Protein AF-A0A2E2A1L7-F1 (afdb_monomer)

Mean predicted aligned error: 2.91 Å

Secondary structure (DSSP, 8-state):
-PPP-HHHHHHHHHHT--SHHHHHHHHHHHHHHHHHHHHHHHT-EETTEEHHHHHHHHHHHHHHHH-HHHHHHHHHHHHHHHHHHHHHHTTS-HHHHHHHHHHHHHHHHHHHHHHHHHHTS--GGGT-TTHHHHHHHHHHHHHHHHHT---

Foldseek 3Di:
DPDDALVNLLVVQCVLPDDPLLVVLLVPLLLLLLLLVLLLQQLDADPNDRRSVVVLVVLLVVVVVRDPVLSVVSVVSSVVSVVVSVVVCVVDPPVVSNCVSVVSNVVSVVSNVVSSVVSVHDRCVVVPVCVSSSSVSSVVVVVCVVVVNDD

Solvent-accessible surface area (backbone atoms only — not comparable to full-atom values): 8196 Å² total; per-residue (Å²): 130,86,78,82,48,52,67,54,51,43,51,62,55,40,72,62,53,74,44,69,66,31,47,55,40,42,74,52,23,49,60,44,34,51,46,21,51,43,48,51,29,53,78,38,66,58,97,85,42,44,45,31,60,56,54,50,52,52,51,42,56,54,31,51,74,51,26,60,54,54,23,52,54,52,46,52,51,51,51,54,45,49,54,50,43,54,56,49,58,74,75,48,58,69,79,58,47,51,53,54,24,51,53,50,29,51,54,24,49,53,46,44,53,51,22,27,62,74,55,72,35,74,65,62,43,80,81,40,64,65,41,64,66,44,53,60,51,47,57,50,50,54,54,29,60,75,74,69,55,78,106

Radius of gyration: 15.91 Å; Cα contacts (8 Å, |Δi|>4): 135; chains: 1; bounding box: 40×33×43 Å

Structure (mmCIF, N/CA/C/O backbone):
data_AF-A0A2E2A1L7-F1
#
_entry.id   AF-A0A2E2A1L7-F1
#
loop_
_atom_site.group_PDB
_atom_site.id
_atom_site.type_symbol
_atom_site.label_atom_id
_atom_site.label_alt_id
_atom_site.label_comp_id
_atom_site.label_asym_id
_atom_site.label_entity_id
_atom_site.label_seq_id
_atom_site.pdbx_PDB_ins_code
_atom_site.Cartn_x
_atom_site.Cartn_y
_atom_site.Cartn_z
_atom_site.occupancy
_atom_site.B_iso_or_equiv
_atom_site.auth_seq_id
_atom_site.auth_comp_id
_atom_site.auth_asym_id
_atom_site.auth_atom_id
_atom_site.pdbx_PDB_model_num
ATOM 1 N N . MET A 1 1 ? -22.210 17.317 2.079 1.00 44.78 1 MET A N 1
ATOM 2 C CA . MET A 1 1 ? -21.732 16.086 2.748 1.00 44.78 1 MET A CA 1
ATOM 3 C C . MET A 1 1 ? -20.457 16.413 3.497 1.00 44.78 1 MET A C 1
ATOM 5 O O . MET A 1 1 ? -19.529 16.915 2.874 1.00 44.78 1 MET A O 1
ATOM 9 N N . LEU A 1 2 ? -20.417 16.185 4.811 1.00 53.03 2 LEU A N 1
ATOM 10 C CA . LEU A 1 2 ? -19.166 16.256 5.569 1.00 53.03 2 LEU A CA 1
ATOM 11 C C . LEU A 1 2 ? -18.188 15.230 4.975 1.00 53.03 2 LEU A C 1
ATOM 13 O O . LEU A 1 2 ? -18.564 14.089 4.706 1.00 53.03 2 LEU A O 1
ATOM 17 N N . LYS A 1 3 ? -16.960 15.661 4.683 1.00 77.44 3 LYS A N 1
ATOM 18 C CA . LYS A 1 3 ? -15.901 14.790 4.157 1.00 77.44 3 LYS A CA 1
ATOM 19 C C . LYS A 1 3 ? -15.543 13.777 5.246 1.00 77.44 3 LYS A C 1
ATOM 21 O O . LYS A 1 3 ? -15.242 14.207 6.353 1.00 77.44 3 LYS A O 1
ATOM 26 N N . ARG A 1 4 ? -15.563 12.473 4.939 1.00 84.62 4 ARG A N 1
ATOM 27 C CA . ARG A 1 4 ? -15.057 11.435 5.854 1.00 84.62 4 ARG A CA 1
ATOM 28 C C . ARG A 1 4 ? -13.605 11.754 6.222 1.00 84.62 4 ARG A C 1
ATOM 30 O O . ARG A 1 4 ? -12.787 11.964 5.321 1.00 84.62 4 ARG A O 1
ATOM 37 N N . ASP A 1 5 ? -13.308 11.803 7.515 1.00 92.69 5 ASP A N 1
ATOM 38 C CA . ASP A 1 5 ? -11.936 11.873 8.015 1.00 92.69 5 ASP A CA 1
ATOM 39 C C . ASP A 1 5 ? -11.277 10.482 8.021 1.00 92.69 5 ASP A C 1
ATOM 41 O O . ASP A 1 5 ? -11.897 9.468 7.680 1.00 92.69 5 ASP A O 1
ATOM 45 N N . ILE A 1 6 ? -9.992 10.433 8.372 1.00 95.31 6 ILE A N 1
ATOM 46 C CA . ILE A 1 6 ? -9.214 9.193 8.383 1.00 95.31 6 ILE A CA 1
ATOM 47 C C . ILE A 1 6 ? -9.755 8.146 9.370 1.00 95.31 6 ILE A C 1
ATOM 49 O O . ILE A 1 6 ? -9.728 6.952 9.066 1.00 95.31 6 ILE A O 1
ATOM 53 N N . HIS A 1 7 ? -10.276 8.566 10.526 1.00 95.94 7 HIS A N 1
ATOM 54 C CA . HIS A 1 7 ? -10.805 7.650 11.534 1.00 95.94 7 HIS A CA 1
ATOM 55 C C . HIS A 1 7 ? -12.101 7.009 11.056 1.00 95.94 7 HIS A C 1
ATOM 57 O O . HIS A 1 7 ? -12.264 5.798 11.209 1.00 95.94 7 HIS A O 1
ATOM 63 N N . GLN A 1 8 ? -12.976 7.790 10.418 1.00 96.25 8 GLN A N 1
ATOM 64 C CA . GLN A 1 8 ? -14.195 7.274 9.808 1.00 96.25 8 GLN A CA 1
ATOM 65 C C . GLN A 1 8 ? -13.862 6.251 8.717 1.00 96.25 8 GLN A C 1
ATOM 67 O O . GLN A 1 8 ? -14.406 5.153 8.736 1.00 96.25 8 GLN A O 1
ATOM 72 N N . TRP A 1 9 ? -12.914 6.550 7.820 1.00 96.94 9 TRP A N 1
ATOM 73 C CA . TRP A 1 9 ? -12.497 5.605 6.775 1.00 96.94 9 TRP A CA 1
ATOM 74 C C . TRP A 1 9 ? -11.962 4.282 7.334 1.00 96.94 9 TRP A C 1
ATOM 76 O O . TRP A 1 9 ? -12.349 3.212 6.864 1.00 96.94 9 TRP A O 1
ATOM 86 N N . ILE A 1 10 ? -11.083 4.344 8.337 1.00 97.19 10 ILE A N 1
ATOM 87 C CA . ILE A 1 10 ? -10.497 3.159 8.983 1.00 97.19 10 ILE A CA 1
ATOM 88 C C . ILE A 1 10 ? -11.562 2.368 9.748 1.00 97.19 10 ILE A C 1
ATOM 90 O O . ILE A 1 10 ? -11.549 1.135 9.713 1.00 97.19 10 ILE A O 1
ATOM 94 N N . SER A 1 11 ? -12.488 3.061 10.414 1.00 96.94 11 SER A N 1
ATOM 95 C CA . SER A 1 11 ? -13.617 2.446 11.113 1.00 96.94 11 SER A CA 1
ATOM 96 C C . SER A 1 11 ? -14.540 1.721 10.135 1.00 96.94 11 SER A C 1
ATOM 98 O O . SER A 1 11 ? -14.790 0.529 10.312 1.00 96.94 11 SER A O 1
ATOM 100 N N . ASP A 1 12 ? -14.974 2.404 9.073 1.00 96.56 12 ASP A N 1
ATOM 101 C CA . ASP A 1 12 ? -15.860 1.861 8.038 1.00 96.56 12 ASP A CA 1
ATOM 102 C C . ASP A 1 12 ? -15.222 0.639 7.356 1.00 96.56 12 ASP A C 1
ATOM 104 O O . ASP A 1 12 ? -15.864 -0.402 7.216 1.00 96.56 12 ASP A O 1
ATOM 108 N N . TYR A 1 13 ? -13.929 0.716 7.009 1.00 97.12 13 TYR A N 1
ATOM 109 C CA . TYR A 1 13 ? -13.190 -0.424 6.453 1.00 97.12 13 TYR A CA 1
ATOM 110 C C . TYR A 1 13 ? -13.169 -1.606 7.435 1.00 97.12 13 TYR A C 1
ATOM 112 O O . TYR A 1 13 ? -13.434 -2.753 7.061 1.00 97.12 13 TYR A O 1
ATOM 120 N N . GLY A 1 14 ? -12.924 -1.329 8.720 1.00 97.00 14 GLY A N 1
ATOM 121 C CA . GLY A 1 14 ? -12.866 -2.329 9.782 1.00 97.00 14 GLY A CA 1
ATOM 122 C C . GLY A 1 14 ? -14.163 -3.116 9.994 1.00 97.00 14 GLY A C 1
ATOM 123 O O . GLY A 1 14 ? -14.088 -4.269 10.414 1.00 97.00 14 GLY A O 1
ATOM 124 N N . VAL A 1 15 ? -15.341 -2.565 9.672 1.00 96.69 15 VAL A N 1
ATOM 125 C CA . VAL A 1 15 ? -16.639 -3.263 9.830 1.00 96.69 15 VAL A CA 1
ATOM 126 C C . VAL A 1 15 ? -16.665 -4.598 9.079 1.00 96.69 15 VAL A C 1
ATOM 128 O O . VAL A 1 15 ? -17.186 -5.585 9.591 1.00 96.69 15 VAL A O 1
ATOM 131 N N . SER A 1 16 ? -16.041 -4.652 7.901 1.00 96.25 16 SER A N 1
ATOM 132 C CA . SER A 1 16 ? -15.950 -5.860 7.064 1.00 96.25 16 SER A CA 1
ATOM 133 C C . SER A 1 16 ? -14.688 -6.701 7.312 1.00 96.25 16 SER A C 1
ATOM 135 O O . SER A 1 16 ? -14.356 -7.571 6.513 1.00 96.25 16 SER A O 1
ATOM 137 N N . HIS A 1 17 ? -13.971 -6.436 8.407 1.00 97.69 17 HIS A N 1
ATOM 138 C CA . HIS A 1 17 ? -12.729 -7.112 8.777 1.00 97.69 17 HIS A CA 1
ATOM 139 C C . HIS A 1 17 ? -12.684 -7.314 10.293 1.00 97.69 17 HIS A C 1
ATOM 141 O O . HIS A 1 17 ? -11.916 -6.651 10.994 1.00 97.69 17 HIS A O 1
ATOM 147 N N . GLN A 1 18 ? -13.505 -8.212 10.832 1.00 97.75 18 GLN A N 1
ATOM 148 C CA . GLN A 1 18 ? -13.520 -8.556 12.255 1.00 97.75 18 GLN A CA 1
ATOM 149 C C . GLN A 1 18 ? -12.828 -9.895 12.518 1.00 97.75 18 GLN A C 1
ATOM 151 O O . GLN A 1 18 ? -12.080 -10.002 13.500 1.00 97.75 18 GLN A O 1
ATOM 156 N N . ASN A 1 19 ? -12.988 -10.870 11.618 1.00 98.25 19 ASN A N 1
ATOM 157 C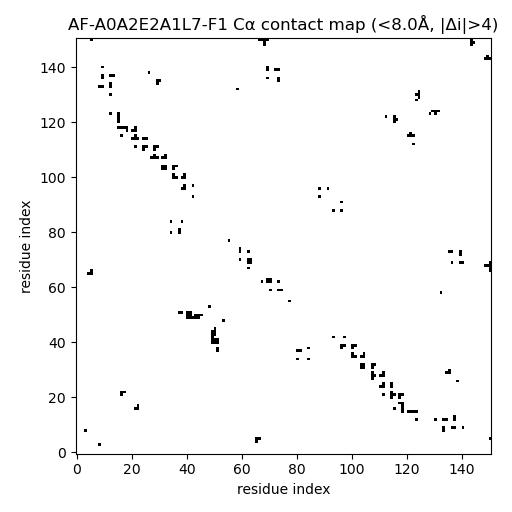 CA . ASN A 1 19 ? -12.442 -12.216 11.758 1.00 98.25 19 ASN A CA 1
ATOM 158 C C . ASN A 1 19 ? -10.896 -12.207 11.787 1.00 98.25 19 ASN A C 1
ATOM 160 O O . ASN A 1 19 ? -10.256 -11.714 10.853 1.00 98.25 19 ASN A O 1
ATOM 164 N N . PRO A 1 20 ? -10.246 -12.790 12.815 1.00 97.88 20 PRO A N 1
ATOM 165 C CA . PRO A 1 20 ? -8.789 -12.759 12.949 1.00 97.88 20 PRO A CA 1
ATOM 166 C C . PRO A 1 20 ? -8.046 -13.465 11.805 1.00 97.88 20 PRO A C 1
ATOM 168 O O . PRO A 1 20 ? -6.923 -13.073 11.489 1.00 97.88 20 PRO A O 1
ATOM 171 N N . ILE A 1 21 ? -8.644 -14.480 11.171 1.00 98.25 21 ILE A N 1
ATOM 172 C CA . ILE A 1 21 ? -8.064 -15.156 10.001 1.00 98.25 21 ILE A CA 1
ATOM 173 C C . ILE A 1 21 ? -8.082 -14.210 8.800 1.00 98.25 21 ILE A C 1
ATOM 175 O O . ILE A 1 21 ? -7.045 -14.022 8.166 1.00 98.25 21 ILE A O 1
ATOM 179 N N . ASN A 1 22 ? -9.213 -13.547 8.540 1.00 98.44 22 ASN A N 1
ATOM 180 C CA . ASN A 1 22 ? -9.315 -12.564 7.463 1.00 98.44 22 ASN A CA 1
ATOM 181 C C . ASN A 1 22 ? -8.315 -11.409 7.657 1.00 98.44 22 ASN A C 1
ATOM 183 O O . ASN A 1 22 ? -7.600 -11.038 6.726 1.00 98.44 22 ASN A O 1
ATOM 187 N N . LYS A 1 23 ? -8.172 -10.904 8.891 1.00 98.25 23 LYS A N 1
ATOM 188 C CA . LYS A 1 23 ? -7.156 -9.888 9.220 1.00 98.25 23 LYS A CA 1
A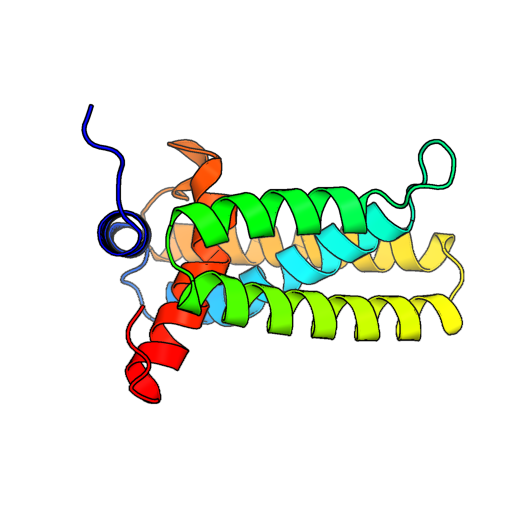TOM 189 C C . LYS A 1 23 ? -5.736 -10.372 8.912 1.00 98.25 23 LYS A C 1
ATOM 191 O O . LYS A 1 23 ? -4.969 -9.633 8.305 1.00 98.25 23 LYS A O 1
ATOM 196 N N . LYS A 1 24 ? -5.373 -11.601 9.307 1.00 98.50 24 LYS A N 1
ATOM 197 C CA . LYS A 1 24 ? -4.043 -12.179 9.022 1.00 98.50 24 LYS A CA 1
ATOM 198 C C . LYS A 1 24 ? -3.782 -12.311 7.522 1.00 98.50 24 LYS A C 1
ATOM 200 O O . LYS A 1 24 ? -2.689 -11.981 7.076 1.00 98.50 24 LYS A O 1
ATOM 205 N N . ILE A 1 25 ? -4.783 -12.745 6.757 1.00 98.50 25 ILE A N 1
ATOM 206 C CA . ILE A 1 25 ? -4.707 -12.799 5.293 1.00 98.50 25 ILE A CA 1
ATOM 207 C C . ILE A 1 25 ? -4.442 -11.397 4.735 1.00 98.50 25 ILE A C 1
ATOM 209 O O . ILE A 1 25 ? -3.527 -11.226 3.939 1.00 98.50 25 ILE A O 1
ATOM 213 N N . HIS A 1 26 ? -5.160 -10.376 5.208 1.00 98.19 26 HIS A N 1
ATOM 214 C CA . HIS A 1 26 ? -4.952 -8.989 4.786 1.00 98.19 26 HIS A CA 1
ATOM 215 C C . HIS A 1 26 ? -3.542 -8.471 5.076 1.00 98.19 26 HIS A C 1
ATOM 217 O O . HIS A 1 26 ? -2.944 -7.837 4.210 1.00 98.19 26 HIS A O 1
ATOM 223 N N . TRP A 1 27 ? -2.985 -8.790 6.246 1.00 98.38 27 TRP A N 1
ATOM 224 C CA . TRP A 1 27 ? -1.607 -8.437 6.608 1.00 98.38 27 TRP A CA 1
ATOM 225 C C . TRP A 1 27 ? -0.549 -8.984 5.640 1.00 98.38 27 TRP A C 1
ATOM 227 O O . TRP A 1 27 ? 0.541 -8.423 5.574 1.00 98.38 27 TRP A O 1
ATOM 237 N N . ILE A 1 28 ? -0.859 -10.046 4.894 1.00 98.56 28 ILE A N 1
ATOM 238 C CA . ILE A 1 28 ? 0.033 -10.642 3.891 1.00 98.56 28 ILE A CA 1
ATOM 239 C C . ILE A 1 28 ? -0.343 -10.154 2.488 1.00 98.56 28 ILE A C 1
ATOM 241 O O . ILE A 1 28 ? 0.500 -9.650 1.748 1.00 98.56 28 ILE A O 1
ATOM 245 N N . CYS A 1 29 ? -1.614 -10.286 2.114 1.00 98.62 29 CYS A N 1
ATOM 246 C CA . CYS A 1 29 ? -2.071 -10.044 0.754 1.00 98.62 29 CYS A CA 1
ATOM 247 C C . CYS A 1 29 ? -2.079 -8.558 0.384 1.00 98.62 29 CYS A C 1
ATOM 249 O O . CYS A 1 29 ? -1.685 -8.241 -0.729 1.00 98.62 29 CYS A O 1
ATOM 251 N N . VAL A 1 30 ? -2.462 -7.637 1.280 1.00 98.44 30 VAL A N 1
ATOM 252 C CA . VAL A 1 30 ? -2.509 -6.198 0.947 1.00 98.44 30 VAL A CA 1
ATOM 253 C C . VAL A 1 30 ? -1.115 -5.649 0.610 1.00 98.44 30 VAL A C 1
ATOM 255 O O . VAL A 1 30 ? -0.981 -5.031 -0.449 1.00 98.44 30 VAL A O 1
ATOM 258 N N . PRO A 1 31 ? -0.052 -5.898 1.409 1.00 98.50 31 PRO A N 1
ATOM 259 C CA . PRO A 1 31 ? 1.299 -5.487 1.027 1.00 98.50 31 PRO A CA 1
ATOM 260 C C . PRO A 1 31 ? 1.778 -6.112 -0.288 1.00 98.50 31 PRO A C 1
ATOM 262 O O . PRO A 1 31 ? 2.410 -5.416 -1.080 1.00 98.50 31 PRO A O 1
ATOM 265 N N . LEU A 1 32 ? 1.460 -7.388 -0.544 1.00 98.69 32 LEU A N 1
ATOM 266 C CA . LEU A 1 32 ? 1.833 -8.072 -1.789 1.00 98.69 32 LEU A CA 1
ATOM 267 C C . LEU A 1 32 ? 1.092 -7.515 -3.008 1.00 98.69 32 LEU A C 1
ATOM 269 O O . LEU A 1 32 ? 1.715 -7.304 -4.046 1.00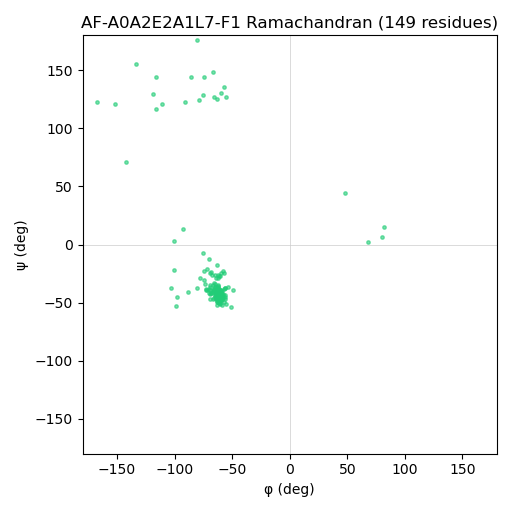 98.69 32 LEU A O 1
ATOM 273 N N . ILE A 1 33 ? -0.207 -7.235 -2.888 1.00 98.69 33 ILE A N 1
ATOM 274 C CA . ILE A 1 33 ? -1.013 -6.599 -3.940 1.00 98.69 33 ILE A CA 1
ATOM 275 C C . ILE A 1 33 ? -0.449 -5.218 -4.256 1.00 98.69 33 ILE A C 1
ATOM 277 O O . ILE A 1 33 ? -0.238 -4.904 -5.423 1.00 98.69 33 ILE A O 1
ATOM 281 N N . MET A 1 34 ? -0.149 -4.413 -3.232 1.00 98.44 34 MET A N 1
ATOM 282 C CA . MET A 1 34 ? 0.463 -3.097 -3.421 1.00 98.44 34 MET A CA 1
ATOM 283 C C . MET A 1 34 ? 1.829 -3.217 -4.111 1.00 98.44 34 MET A C 1
ATOM 285 O O . MET A 1 34 ? 2.048 -2.574 -5.132 1.00 98.44 34 MET A O 1
ATOM 289 N N . PHE A 1 35 ? 2.713 -4.085 -3.611 1.00 98.69 35 PHE A N 1
ATOM 290 C CA . PHE A 1 35 ? 4.048 -4.297 -4.176 1.00 98.69 35 PHE A CA 1
ATOM 291 C C . PHE A 1 35 ? 3.989 -4.710 -5.650 1.00 98.69 35 PHE A C 1
ATOM 293 O O . PHE A 1 35 ? 4.662 -4.123 -6.492 1.00 98.69 35 PHE A O 1
ATOM 300 N N . THR A 1 36 ? 3.160 -5.700 -5.972 1.00 98.62 36 THR A N 1
ATOM 301 C CA . THR A 1 36 ? 3.058 -6.236 -7.334 1.00 98.62 36 THR A CA 1
ATOM 302 C C . THR A 1 36 ? 2.317 -5.308 -8.282 1.00 98.62 36 THR A C 1
ATOM 304 O O . THR A 1 36 ? 2.677 -5.253 -9.452 1.00 98.62 36 THR A O 1
ATOM 307 N N . LEU A 1 37 ? 1.351 -4.519 -7.803 1.00 98.50 37 LEU A N 1
ATOM 308 C CA . LEU A 1 37 ? 0.752 -3.449 -8.598 1.00 98.50 37 LEU A CA 1
ATOM 309 C C . LEU A 1 37 ? 1.802 -2.393 -8.957 1.00 98.50 37 LEU A C 1
ATOM 311 O O . LEU A 1 37 ? 1.936 -2.042 -10.125 1.00 98.50 37 LEU A O 1
ATOM 315 N N . LEU A 1 38 ? 2.571 -1.915 -7.975 1.00 98.56 38 LEU A N 1
ATOM 316 C CA . LEU A 1 38 ? 3.639 -0.943 -8.217 1.00 98.56 38 LEU A CA 1
ATOM 317 C C . LEU A 1 38 ? 4.737 -1.510 -9.132 1.00 98.56 38 LEU A C 1
ATOM 319 O O . LEU A 1 38 ? 5.256 -0.763 -9.956 1.00 98.56 38 LEU A O 1
ATOM 323 N N . GLY A 1 39 ? 5.044 -2.807 -9.030 1.00 98.25 39 GLY A N 1
ATOM 324 C CA . GLY A 1 39 ? 5.970 -3.504 -9.928 1.00 98.25 39 GLY A CA 1
ATOM 325 C C . GLY A 1 39 ? 5.427 -3.690 -11.351 1.00 98.25 39 GLY A C 1
ATOM 326 O O . GLY A 1 39 ? 6.146 -3.525 -12.323 1.00 98.25 39 GLY A O 1
ATOM 327 N N . LEU A 1 40 ? 4.135 -3.979 -11.531 1.00 98.31 40 LEU A N 1
ATOM 328 C CA . LEU A 1 40 ? 3.538 -4.036 -12.874 1.00 98.31 40 LEU A CA 1
ATOM 329 C C . LEU A 1 40 ? 3.551 -2.662 -13.547 1.00 98.31 40 LEU A C 1
ATOM 331 O O . LEU A 1 40 ? 3.850 -2.548 -14.734 1.00 98.31 40 LEU A O 1
ATOM 335 N N . LEU A 1 41 ? 3.234 -1.617 -12.784 1.00 97.88 41 LEU A N 1
ATOM 336 C CA . LEU A 1 41 ? 3.240 -0.245 -13.278 1.00 97.88 41 LEU A CA 1
ATOM 337 C C . LEU A 1 41 ? 4.661 0.254 -13.575 1.00 97.88 41 LEU A C 1
ATOM 339 O O . LEU A 1 41 ? 4.806 1.135 -14.424 1.00 97.88 41 LEU A O 1
ATOM 343 N N . SER A 1 42 ? 5.699 -0.311 -12.941 1.00 97.12 42 SER A N 1
ATOM 344 C CA . SER A 1 42 ? 7.074 0.164 -13.131 1.00 97.12 42 SER A CA 1
ATOM 345 C C . SER A 1 42 ? 7.648 -0.266 -14.474 1.00 97.12 42 SER A C 1
ATOM 347 O O . SER A 1 42 ? 8.492 0.434 -15.035 1.00 97.12 42 SER A O 1
ATOM 349 N N . LEU A 1 43 ? 7.094 -1.329 -15.053 1.00 95.81 43 LEU A N 1
ATOM 350 C CA . LEU A 1 43 ? 7.395 -1.782 -16.407 1.00 95.81 43 LEU A CA 1
ATOM 351 C C . LEU A 1 43 ? 6.744 -0.898 -17.492 1.00 95.81 43 LEU A C 1
ATOM 353 O O . LEU A 1 43 ? 7.030 -1.064 -18.677 1.00 95.81 43 LEU A O 1
ATOM 357 N N . VAL A 1 44 ? 5.879 0.058 -17.122 1.00 95.75 44 VAL A N 1
ATOM 358 C CA . VAL A 1 44 ? 5.144 0.918 -18.063 1.00 95.75 44 VAL A CA 1
ATOM 359 C C . VAL A 1 44 ? 5.634 2.367 -17.989 1.00 95.75 44 VAL A C 1
ATOM 361 O O . VAL A 1 44 ? 5.536 3.038 -16.959 1.00 95.75 44 VAL A O 1
ATOM 364 N N . LYS A 1 45 ? 6.115 2.889 -19.126 1.00 94.31 45 LYS A N 1
ATOM 365 C CA . LYS A 1 45 ? 6.580 4.279 -19.273 1.00 94.31 45 LYS A CA 1
ATOM 366 C C . LYS A 1 45 ? 5.750 5.029 -20.316 1.00 94.31 45 LYS A C 1
ATOM 368 O O . LYS A 1 45 ? 5.603 4.567 -21.443 1.00 94.31 45 LYS A O 1
ATOM 373 N N . ILE A 1 46 ? 5.260 6.215 -19.955 1.00 92.81 46 ILE A N 1
ATOM 374 C CA . ILE A 1 46 ? 4.533 7.140 -20.838 1.00 92.81 46 ILE A CA 1
ATOM 375 C C . ILE A 1 46 ? 5.370 8.417 -20.959 1.00 92.81 46 ILE A C 1
ATOM 377 O O . ILE A 1 46 ? 5.605 9.086 -19.959 1.00 92.81 46 ILE A O 1
ATOM 381 N N . TYR A 1 47 ? 5.855 8.751 -22.161 1.00 91.25 47 TYR A N 1
ATOM 382 C CA . TYR A 1 47 ? 6.745 9.907 -22.397 1.00 91.25 47 TYR A CA 1
ATOM 383 C C . TYR A 1 47 ? 7.922 9.995 -21.398 1.00 91.25 47 TYR A C 1
ATOM 385 O O . TYR A 1 47 ? 8.217 11.059 -20.862 1.00 91.25 47 TYR A O 1
ATOM 393 N N . ASN A 1 48 ? 8.584 8.863 -21.127 1.00 90.69 48 ASN A N 1
ATOM 394 C CA . ASN A 1 48 ? 9.664 8.698 -20.134 1.00 90.69 48 ASN A CA 1
ATOM 395 C C . ASN A 1 48 ? 9.260 8.833 -18.656 1.00 90.69 48 ASN A C 1
ATOM 397 O O . ASN A 1 48 ? 10.110 8.678 -17.781 1.00 90.69 48 ASN A O 1
ATOM 401 N N . VAL A 1 49 ? 7.979 9.043 -18.355 1.00 92.31 49 VAL A N 1
ATOM 402 C CA . VAL A 1 49 ? 7.462 9.002 -16.987 1.00 92.31 49 VAL A CA 1
ATOM 403 C C . VAL A 1 49 ? 6.999 7.586 -16.668 1.00 92.31 49 VAL A C 1
ATOM 405 O O . VAL A 1 49 ? 6.151 7.022 -17.356 1.00 92.31 49 VAL A O 1
ATOM 408 N N . ASN A 1 50 ? 7.568 7.004 -15.616 1.00 95.12 50 ASN A N 1
ATOM 409 C CA . ASN A 1 50 ? 7.159 5.703 -15.105 1.00 95.12 50 ASN A CA 1
ATOM 410 C C . ASN A 1 50 ? 5.831 5.834 -14.335 1.00 95.12 50 ASN A C 1
ATOM 412 O O . ASN A 1 50 ? 5.690 6.698 -13.461 1.00 95.12 50 ASN A O 1
ATOM 416 N N . LEU A 1 51 ? 4.856 4.988 -14.674 1.00 96.81 51 LEU A N 1
ATOM 417 C CA . LEU A 1 51 ? 3.491 5.084 -14.158 1.00 96.81 51 LEU A CA 1
ATOM 418 C C . LEU A 1 51 ? 3.404 4.839 -12.642 1.00 96.81 51 LEU A C 1
ATOM 420 O O . LEU A 1 51 ? 2.533 5.404 -11.976 1.00 96.81 51 LEU A O 1
ATOM 424 N N . THR A 1 52 ? 4.342 4.085 -12.068 1.00 97.56 52 THR A N 1
ATOM 425 C CA . THR A 1 52 ? 4.430 3.845 -10.621 1.00 97.56 52 THR A CA 1
ATOM 426 C C . THR A 1 52 ? 4.621 5.135 -9.838 1.00 97.56 52 THR A C 1
ATOM 428 O O . THR A 1 52 ? 3.948 5.339 -8.826 1.00 97.56 52 THR A O 1
ATOM 431 N N . TYR A 1 53 ? 5.472 6.053 -10.312 1.00 96.94 53 TYR A N 1
ATOM 432 C CA . TYR A 1 53 ? 5.683 7.334 -9.629 1.00 96.94 53 TYR A CA 1
ATOM 433 C C . TYR A 1 53 ? 4.426 8.205 -9.651 1.00 96.94 53 TYR A C 1
ATOM 435 O O . TYR A 1 53 ? 4.115 8.851 -8.651 1.00 96.94 53 TYR A O 1
ATOM 443 N N . LEU A 1 54 ? 3.675 8.190 -10.758 1.00 96.62 54 LEU A N 1
ATOM 444 C CA . LEU A 1 54 ? 2.418 8.932 -10.877 1.00 96.62 54 LEU A CA 1
ATOM 445 C C . LEU A 1 54 ? 1.362 8.407 -9.899 1.00 96.62 54 LEU A C 1
ATOM 447 O O . LEU A 1 54 ? 0.725 9.194 -9.198 1.00 96.62 54 LEU A O 1
ATOM 451 N N . ILE A 1 55 ? 1.208 7.083 -9.813 1.00 97.50 55 ILE A N 1
ATOM 452 C CA . ILE A 1 55 ? 0.247 6.455 -8.899 1.00 97.50 55 ILE A CA 1
ATOM 453 C C . ILE A 1 55 ? 0.634 6.674 -7.434 1.00 97.50 55 ILE A C 1
ATOM 455 O O . ILE A 1 55 ? -0.235 7.007 -6.628 1.00 97.50 55 ILE A O 1
ATOM 459 N N . ILE A 1 56 ? 1.921 6.571 -7.084 1.00 98.25 56 ILE A N 1
ATOM 460 C CA . ILE A 1 56 ? 2.390 6.878 -5.725 1.00 98.25 56 ILE A CA 1
ATOM 461 C C . ILE A 1 56 ? 2.141 8.349 -5.390 1.00 98.25 56 ILE A C 1
ATOM 463 O O . ILE A 1 56 ? 1.611 8.639 -4.320 1.00 98.25 56 ILE A O 1
ATOM 467 N N . ALA A 1 57 ? 2.464 9.282 -6.291 1.00 98.00 57 ALA A N 1
ATOM 468 C CA . ALA A 1 57 ? 2.224 10.706 -6.063 1.00 98.00 57 ALA A CA 1
ATOM 469 C C . ALA A 1 57 ? 0.733 10.996 -5.829 1.00 98.00 57 ALA A C 1
ATOM 471 O O . ALA A 1 57 ? 0.380 11.684 -4.871 1.00 98.00 57 ALA A O 1
ATOM 472 N N . PHE A 1 58 ? -0.150 10.414 -6.647 1.00 97.75 58 PHE A N 1
ATOM 473 C CA . PHE A 1 58 ? -1.596 10.529 -6.466 1.00 97.75 58 PHE A CA 1
ATOM 474 C C . PHE A 1 58 ? -2.060 9.964 -5.114 1.00 97.75 58 PHE A C 1
ATOM 476 O O . PHE A 1 58 ? -2.800 10.631 -4.387 1.00 97.75 58 PHE A O 1
ATOM 483 N N . ALA A 1 59 ? -1.597 8.767 -4.744 1.00 98.06 59 ALA A N 1
ATOM 484 C CA . ALA A 1 59 ? -1.939 8.144 -3.469 1.00 98.06 59 ALA A CA 1
ATOM 485 C C . ALA A 1 59 ? -1.448 8.981 -2.275 1.00 98.06 59 ALA A C 1
ATOM 487 O O . ALA A 1 59 ? -2.191 9.190 -1.319 1.00 98.06 59 ALA A O 1
ATOM 488 N N . LEU A 1 60 ? -0.234 9.535 -2.338 1.00 98.44 60 LEU A N 1
ATOM 489 C CA . LEU A 1 60 ? 0.294 10.411 -1.291 1.00 98.44 60 LEU A CA 1
ATOM 490 C C . LEU A 1 60 ? -0.512 11.703 -1.160 1.00 98.44 60 LEU A C 1
ATOM 492 O O . LEU A 1 60 ? -0.817 12.096 -0.040 1.00 98.44 60 LEU A O 1
ATOM 496 N N . LEU A 1 61 ? -0.940 12.329 -2.261 1.00 98.25 61 LEU A N 1
ATOM 497 C CA . LEU A 1 61 ? -1.844 13.487 -2.201 1.00 98.25 61 LEU A CA 1
ATOM 498 C C . LEU A 1 61 ? -3.188 13.132 -1.548 1.00 98.25 61 LEU A C 1
ATOM 500 O O . LEU A 1 61 ? -3.729 13.921 -0.766 1.00 98.25 61 LEU A O 1
ATOM 504 N N . PHE A 1 62 ? -3.712 11.936 -1.828 1.00 97.12 62 PHE A N 1
ATOM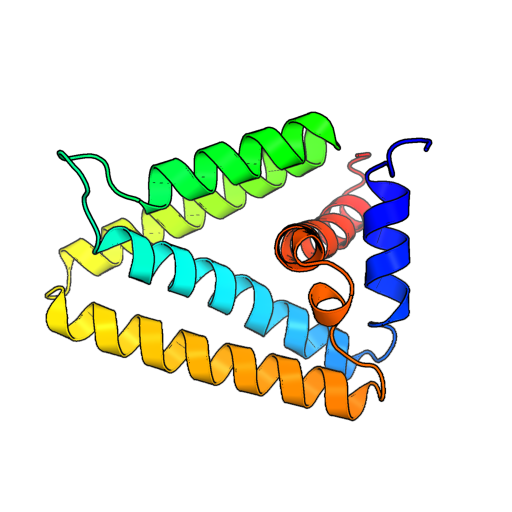 505 C CA . PHE A 1 62 ? -4.903 11.418 -1.161 1.00 97.12 62 PHE A CA 1
ATOM 506 C C . PHE A 1 62 ? -4.680 11.258 0.352 1.00 97.12 62 PHE A C 1
ATOM 508 O O . PHE A 1 62 ? -5.494 11.747 1.136 1.00 97.12 62 PHE A O 1
ATOM 515 N N . TYR A 1 63 ? -3.567 10.655 0.780 1.00 97.81 63 TYR A N 1
ATOM 516 C CA . TYR A 1 63 ? -3.271 10.478 2.205 1.00 97.81 63 TYR A CA 1
ATOM 517 C C . TYR A 1 63 ? -2.958 11.794 2.918 1.00 97.81 63 TYR A C 1
ATOM 519 O O . TYR A 1 63 ? -3.456 11.998 4.020 1.00 97.81 63 TYR A O 1
ATOM 527 N N . LEU A 1 64 ? -2.224 12.719 2.291 1.00 97.62 64 LEU A N 1
ATOM 528 C CA . LEU A 1 64 ? -1.947 14.056 2.836 1.00 97.62 64 LEU A CA 1
ATOM 529 C C . LEU A 1 64 ? -3.235 14.816 3.156 1.00 97.62 64 LEU A C 1
ATOM 531 O O . LEU A 1 64 ? -3.316 15.507 4.168 1.00 97.62 64 LEU A O 1
ATOM 535 N N . ARG A 1 65 ? -4.261 14.658 2.314 1.00 96.00 65 ARG A N 1
ATOM 536 C CA . ARG A 1 65 ? -5.586 15.248 2.529 1.00 96.00 65 ARG A CA 1
ATOM 537 C C . ARG A 1 65 ? -6.333 14.635 3.720 1.00 96.00 65 ARG A C 1
ATOM 539 O O . ARG A 1 65 ? -7.250 15.283 4.224 1.00 96.00 65 ARG A O 1
ATOM 546 N N . LEU A 1 66 ? -6.007 13.407 4.124 1.00 95.56 66 LEU A N 1
ATOM 547 C CA . LEU A 1 66 ? -6.676 12.696 5.217 1.00 95.56 66 LEU A CA 1
ATOM 548 C C . LEU A 1 66 ? -5.916 12.795 6.543 1.00 95.56 66 LEU A C 1
ATOM 550 O O . LEU A 1 66 ? -6.543 13.020 7.572 1.00 95.56 66 LEU A O 1
ATOM 554 N N . SER A 1 67 ? -4.597 12.595 6.528 1.00 97.50 67 SER A N 1
ATOM 555 C CA . SER A 1 67 ? -3.752 12.562 7.723 1.00 97.50 67 SER A CA 1
ATOM 556 C C . SER A 1 67 ? -2.265 12.625 7.355 1.00 97.50 67 SER A C 1
ATOM 558 O O . SER A 1 67 ? -1.751 11.763 6.634 1.00 97.50 67 SER A O 1
ATOM 560 N N . ILE A 1 68 ? -1.549 13.626 7.886 1.00 97.44 68 ILE A N 1
ATOM 561 C CA . ILE A 1 68 ? -0.097 13.777 7.683 1.00 97.44 68 ILE A CA 1
ATOM 562 C C . ILE A 1 68 ? 0.663 12.546 8.208 1.00 97.44 68 ILE A C 1
ATOM 564 O O . ILE A 1 68 ? 1.472 12.005 7.451 1.00 97.44 68 ILE A O 1
ATOM 568 N N . PRO A 1 69 ? 0.407 12.039 9.433 1.00 98.06 69 PRO A N 1
ATOM 569 C CA . PRO A 1 69 ? 1.076 10.831 9.905 1.00 98.06 69 PRO A CA 1
ATOM 570 C C . PRO A 1 69 ? 0.845 9.618 8.995 1.00 98.06 69 PRO A C 1
ATOM 572 O O . PRO A 1 69 ? 1.818 8.965 8.628 1.00 98.06 69 PRO A O 1
ATOM 575 N N . ILE A 1 70 ? -0.393 9.338 8.554 1.00 98.12 70 ILE A N 1
ATOM 576 C CA . ILE A 1 70 ? -0.643 8.233 7.604 1.00 98.12 70 ILE A CA 1
ATOM 577 C C . ILE A 1 70 ? 0.128 8.446 6.302 1.00 98.12 70 ILE A C 1
ATOM 579 O O . ILE A 1 70 ? 0.725 7.501 5.789 1.00 98.12 70 ILE A O 1
ATOM 583 N N . SER A 1 71 ? 0.167 9.676 5.784 1.00 98.38 71 SER A N 1
ATOM 584 C CA . SER A 1 71 ? 0.933 9.979 4.577 1.00 98.38 71 SER A CA 1
ATOM 585 C C . SER A 1 71 ? 2.427 9.696 4.739 1.00 98.38 71 SER A C 1
ATOM 587 O O . SER A 1 71 ? 3.040 9.194 3.800 1.00 98.38 71 SER A O 1
ATOM 589 N N . ILE A 1 72 ? 3.018 9.991 5.901 1.00 98.56 72 ILE A N 1
ATOM 590 C CA . ILE A 1 72 ? 4.426 9.678 6.186 1.00 98.56 72 ILE A CA 1
ATOM 591 C C . ILE A 1 72 ? 4.635 8.159 6.193 1.00 98.56 72 ILE A C 1
ATOM 593 O O . ILE A 1 72 ? 5.566 7.662 5.560 1.00 98.56 72 ILE A O 1
ATOM 597 N N . GLY A 1 73 ? 3.749 7.404 6.848 1.00 98.38 73 GLY A N 1
ATOM 598 C CA . GLY A 1 73 ? 3.805 5.940 6.847 1.00 98.38 73 GLY A CA 1
ATOM 599 C C . GLY A 1 73 ? 3.702 5.348 5.444 1.00 98.38 73 GLY A C 1
ATOM 600 O O . GLY A 1 73 ? 4.527 4.521 5.058 1.00 98.38 73 GLY A O 1
ATOM 601 N N . MET A 1 74 ? 2.731 5.813 4.657 1.00 98.50 74 MET A N 1
ATOM 602 C CA . MET A 1 74 ? 2.535 5.367 3.277 1.00 98.50 74 MET A CA 1
ATOM 603 C C . MET A 1 74 ? 3.704 5.762 2.368 1.00 98.50 74 MET A C 1
ATOM 605 O O . MET A 1 74 ? 4.066 4.979 1.490 1.00 98.50 74 MET A O 1
ATOM 609 N N . PHE A 1 75 ? 4.336 6.919 2.595 1.00 98.62 75 PHE A N 1
ATOM 610 C CA . PHE A 1 75 ? 5.563 7.314 1.899 1.00 98.62 75 PHE A CA 1
ATOM 611 C C . PHE A 1 75 ? 6.708 6.342 2.192 1.00 98.62 75 PHE A C 1
ATOM 613 O O . PHE A 1 75 ? 7.319 5.835 1.256 1.00 98.62 75 PHE A O 1
ATOM 620 N N . ILE A 1 76 ? 6.955 6.022 3.467 1.00 98.56 76 ILE A N 1
ATOM 621 C CA . ILE A 1 76 ? 8.021 5.091 3.871 1.00 98.56 76 ILE A CA 1
ATOM 622 C C . ILE A 1 76 ? 7.794 3.704 3.257 1.00 98.56 76 ILE A C 1
ATOM 624 O O . ILE A 1 76 ? 8.723 3.130 2.690 1.00 98.56 76 ILE A O 1
ATOM 628 N N . ILE A 1 77 ? 6.566 3.176 3.319 1.00 98.44 77 ILE A N 1
ATOM 629 C CA . ILE A 1 77 ? 6.239 1.867 2.730 1.00 98.44 77 ILE A CA 1
ATOM 630 C C . ILE A 1 77 ? 6.419 1.887 1.210 1.00 98.44 77 ILE A C 1
ATOM 632 O O . ILE A 1 77 ? 7.048 0.982 0.662 1.00 98.44 77 ILE A O 1
ATOM 636 N N . SER A 1 78 ? 5.915 2.921 0.533 1.00 98.50 78 SER A N 1
ATOM 637 C CA . SER A 1 78 ? 6.041 3.041 -0.924 1.00 98.50 78 SER A CA 1
ATOM 638 C C . SER A 1 78 ? 7.505 3.168 -1.350 1.00 98.50 78 SER A C 1
ATOM 640 O O . SER A 1 78 ? 7.918 2.523 -2.308 1.00 98.50 78 SER A O 1
ATOM 642 N N . ALA A 1 79 ? 8.314 3.940 -0.616 1.00 98.56 79 ALA A N 1
ATOM 643 C CA . ALA A 1 79 ? 9.746 4.078 -0.868 1.00 98.5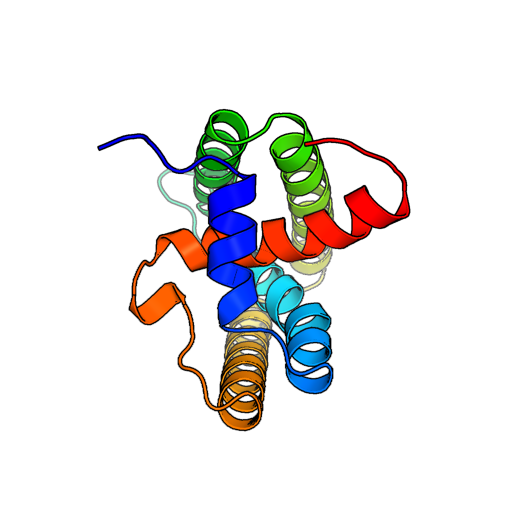6 79 ALA A CA 1
ATOM 644 C C . ALA A 1 79 ? 10.497 2.752 -0.668 1.00 98.56 79 ALA A C 1
ATOM 646 O O . ALA A 1 79 ? 11.329 2.389 -1.498 1.00 98.56 79 ALA A O 1
ATOM 647 N N . ALA A 1 80 ? 10.171 1.996 0.386 1.00 98.56 80 ALA A N 1
ATOM 648 C CA . ALA A 1 80 ? 10.756 0.678 0.622 1.00 98.56 80 ALA A CA 1
ATOM 649 C C . ALA A 1 80 ? 10.402 -0.315 -0.499 1.00 98.56 80 ALA A C 1
ATOM 651 O O . ALA A 1 80 ? 11.278 -1.020 -1.001 1.00 98.56 80 ALA A O 1
ATOM 652 N N . GLN A 1 81 ? 9.138 -0.338 -0.936 1.00 98.56 81 GLN A N 1
ATOM 653 C CA . GLN A 1 81 ? 8.704 -1.180 -2.053 1.00 98.56 81 GLN A CA 1
ATOM 654 C C . GLN A 1 81 ? 9.367 -0.772 -3.369 1.00 98.56 81 GLN A C 1
ATOM 656 O O . GLN A 1 81 ? 9.847 -1.646 -4.080 1.00 98.56 81 GLN A O 1
ATOM 661 N N . LEU A 1 82 ? 9.466 0.528 -3.665 1.00 98.25 82 LEU A N 1
ATOM 662 C CA . LEU A 1 82 ? 10.191 1.030 -4.835 1.00 98.25 82 LEU A CA 1
ATOM 663 C C . LEU A 1 82 ? 11.665 0.618 -4.824 1.00 98.25 82 LEU A C 1
ATOM 665 O O . LEU A 1 82 ? 12.176 0.193 -5.854 1.00 98.25 82 LEU A O 1
ATOM 669 N N . GLY A 1 83 ? 12.339 0.709 -3.674 1.00 98.12 83 GLY A N 1
ATOM 670 C CA . GLY A 1 83 ? 13.723 0.253 -3.539 1.00 98.12 83 GLY A CA 1
ATOM 671 C C . GLY A 1 83 ? 13.871 -1.238 -3.848 1.00 98.12 83 GLY A C 1
ATOM 672 O O . GLY A 1 83 ? 14.808 -1.637 -4.536 1.00 98.12 83 GLY A O 1
ATOM 673 N N . PHE A 1 84 ? 12.914 -2.058 -3.401 1.00 98.00 84 PHE A N 1
ATOM 674 C CA . PHE A 1 84 ? 12.914 -3.492 -3.686 1.00 98.00 84 PHE A CA 1
ATOM 675 C C . PHE A 1 84 ? 12.561 -3.816 -5.147 1.00 98.00 84 PHE A C 1
ATOM 677 O O . PHE A 1 84 ? 13.194 -4.689 -5.737 1.00 98.00 84 PHE A O 1
ATOM 684 N N . ILE A 1 85 ? 11.610 -3.093 -5.750 1.00 97.88 85 ILE A N 1
ATOM 685 C CA . ILE A 1 85 ? 11.286 -3.194 -7.183 1.00 97.88 85 ILE A CA 1
ATOM 686 C C . ILE A 1 85 ? 12.525 -2.868 -8.013 1.00 97.88 85 ILE A C 1
ATOM 688 O O . ILE A 1 85 ? 12.935 -3.688 -8.824 1.00 97.88 85 ILE A O 1
ATOM 692 N N . PHE A 1 86 ? 13.171 -1.730 -7.744 1.00 96.69 86 PHE A N 1
ATOM 693 C CA . PHE A 1 86 ? 14.388 -1.315 -8.438 1.00 96.69 86 PHE A CA 1
ATOM 694 C C . PHE A 1 86 ? 15.495 -2.370 -8.327 1.00 96.69 86 PHE A C 1
ATOM 696 O O . PHE A 1 86 ? 16.111 -2.730 -9.325 1.00 96.69 86 PHE A O 1
ATOM 703 N N . TYR A 1 87 ? 15.712 -2.917 -7.127 1.00 97.19 87 TYR A N 1
ATOM 704 C CA . TYR A 1 87 ? 16.687 -3.987 -6.919 1.00 97.19 87 TYR A CA 1
ATOM 705 C C . TYR A 1 87 ? 16.375 -5.238 -7.755 1.00 97.19 87 TYR A C 1
ATOM 707 O O . TYR A 1 87 ? 17.275 -5.802 -8.367 1.00 97.19 87 TYR A O 1
ATOM 715 N N . ILE A 1 88 ? 15.111 -5.664 -7.815 1.00 95.88 88 ILE A N 1
ATOM 716 C CA . ILE A 1 88 ? 14.689 -6.829 -8.605 1.00 95.88 88 ILE A CA 1
ATOM 717 C C . ILE A 1 88 ? 14.798 -6.556 -10.114 1.00 95.88 88 ILE A C 1
ATOM 719 O O . ILE A 1 88 ? 15.271 -7.418 -10.851 1.00 95.88 88 ILE A O 1
ATOM 723 N N . GLU A 1 89 ? 14.415 -5.368 -10.578 1.00 94.81 89 GLU A N 1
ATOM 724 C CA . GLU A 1 89 ? 14.534 -4.956 -11.986 1.00 94.81 89 GLU A CA 1
ATOM 725 C C . GLU A 1 89 ? 15.987 -4.925 -12.474 1.00 94.81 89 GLU A C 1
ATOM 727 O O . GLU A 1 89 ? 16.253 -5.173 -13.645 1.00 94.81 89 GLU A O 1
ATOM 732 N N . MET A 1 90 ? 16.954 -4.706 -11.579 1.00 95.12 90 MET A N 1
ATOM 733 C CA . MET A 1 90 ? 18.375 -4.838 -11.916 1.00 95.12 90 MET A CA 1
ATOM 734 C C . MET A 1 90 ? 18.835 -6.292 -12.104 1.00 95.12 90 MET A C 1
ATOM 736 O O . MET A 1 90 ? 19.882 -6.521 -12.709 1.00 95.12 90 MET A O 1
ATOM 740 N N . LEU A 1 91 ? 18.106 -7.271 -11.560 1.00 95.12 91 LEU A N 1
ATOM 741 C CA . LEU A 1 91 ? 18.511 -8.682 -11.534 1.00 95.12 91 LEU A CA 1
ATOM 742 C C . LEU A 1 91 ? 17.840 -9.537 -12.614 1.00 95.12 91 LEU A C 1
ATOM 744 O O . LEU A 1 91 ? 18.355 -10.604 -12.949 1.00 95.12 91 LEU A O 1
ATOM 748 N N . PHE A 1 92 ? 16.695 -9.107 -13.141 1.00 94.38 92 PHE A N 1
ATOM 749 C CA . PHE A 1 92 ? 15.869 -9.907 -14.044 1.00 94.38 92 PHE A CA 1
ATOM 750 C C . PHE A 1 92 ? 15.418 -9.099 -15.261 1.00 94.38 92 PHE A C 1
ATOM 752 O O . PHE A 1 92 ? 15.292 -7.884 -15.206 1.00 94.38 92 PHE A O 1
ATOM 759 N N . LEU A 1 93 ? 15.119 -9.796 -16.360 1.00 90.06 93 LEU A N 1
ATOM 760 C CA . LEU A 1 93 ? 14.511 -9.180 -17.540 1.00 90.06 93 LEU A CA 1
ATOM 761 C C . LEU A 1 93 ? 13.029 -8.865 -17.293 1.00 90.06 93 LEU A C 1
ATOM 763 O O . LEU A 1 93 ? 12.312 -9.685 -16.711 1.00 90.06 93 LEU A O 1
ATOM 767 N N . ASP A 1 94 ? 12.548 -7.755 -17.855 1.00 88.12 94 ASP A N 1
ATOM 768 C CA . ASP A 1 94 ? 11.157 -7.283 -17.754 1.00 88.12 94 ASP A CA 1
ATOM 769 C C . ASP A 1 94 ? 10.121 -8.373 -18.077 1.00 88.12 94 ASP A C 1
ATOM 771 O O . ASP A 1 94 ? 9.099 -8.497 -17.399 1.00 88.12 94 ASP A O 1
ATOM 775 N N . ILE A 1 95 ? 10.400 -9.221 -19.077 1.00 88.38 95 ILE A N 1
ATOM 776 C CA . ILE A 1 95 ? 9.499 -10.310 -19.477 1.00 88.38 95 ILE A CA 1
ATOM 777 C C . ILE A 1 95 ? 9.317 -11.367 -18.384 1.00 88.38 95 ILE A C 1
ATOM 779 O O . ILE A 1 95 ? 8.270 -11.994 -18.321 1.00 88.38 95 ILE A O 1
ATOM 783 N N . HIS A 1 96 ? 10.293 -11.583 -17.504 1.00 92.75 96 HIS A N 1
ATOM 784 C CA . HIS A 1 96 ? 10.118 -12.482 -16.362 1.00 92.75 96 HIS A CA 1
ATOM 785 C C . HIS A 1 96 ? 9.366 -11.783 -15.228 1.00 92.75 96 HIS A C 1
ATOM 787 O O . HIS A 1 96 ? 8.514 -12.392 -14.578 1.00 92.75 96 HIS A O 1
ATOM 793 N N . LEU A 1 97 ? 9.635 -10.492 -15.032 1.00 94.94 97 LEU A N 1
ATOM 794 C CA . LEU A 1 97 ? 9.025 -9.688 -13.978 1.00 94.94 97 LEU A CA 1
ATOM 795 C C . LEU A 1 97 ? 7.528 -9.497 -14.177 1.00 94.94 97 LEU A C 1
ATOM 797 O O . LEU A 1 97 ? 6.783 -9.634 -13.208 1.00 94.94 97 LEU A O 1
ATOM 801 N N . ILE A 1 98 ? 7.064 -9.294 -15.415 1.00 96.69 98 ILE A N 1
ATOM 802 C CA . ILE A 1 98 ? 5.624 -9.194 -15.686 1.00 96.69 98 ILE A CA 1
ATOM 803 C C . ILE A 1 98 ? 4.881 -10.457 -15.229 1.00 96.69 98 ILE A C 1
ATOM 805 O O . ILE A 1 98 ? 3.846 -10.341 -14.576 1.00 96.69 98 ILE A O 1
ATOM 809 N N . TYR A 1 99 ? 5.425 -11.657 -15.475 1.00 96.38 99 TYR A N 1
ATOM 810 C CA . TYR A 1 99 ? 4.808 -12.905 -15.017 1.00 96.38 99 TYR A CA 1
ATOM 811 C C . TYR A 1 99 ? 4.881 -13.062 -13.499 1.00 96.38 99 TYR A C 1
ATOM 813 O O . TYR A 1 99 ? 3.889 -13.457 -12.888 1.00 96.38 99 TYR A O 1
ATOM 821 N N . ILE A 1 100 ? 6.021 -12.737 -12.879 1.00 96.12 100 ILE A N 1
ATOM 822 C CA . ILE A 1 100 ? 6.194 -12.827 -11.422 1.00 96.12 100 ILE A CA 1
ATOM 823 C C . ILE A 1 100 ? 5.210 -11.895 -10.709 1.00 96.12 100 ILE A C 1
ATOM 825 O O . ILE A 1 100 ? 4.492 -12.337 -9.806 1.00 96.12 100 ILE A O 1
ATOM 829 N N . TYR A 1 101 ? 5.145 -10.627 -11.121 1.00 98.00 101 TYR A N 1
ATOM 830 C CA . TYR A 1 101 ? 4.243 -9.655 -10.518 1.00 98.00 101 TYR A CA 1
ATOM 831 C C . TYR A 1 101 ? 2.784 -10.013 -10.782 1.00 98.00 101 TYR A C 1
ATOM 833 O O . TYR A 1 101 ? 2.000 -10.026 -9.838 1.00 98.00 101 TYR A O 1
ATOM 841 N N . LEU A 1 102 ? 2.418 -10.375 -12.016 1.00 98.38 102 LEU A N 1
ATOM 842 C CA . LEU A 1 102 ? 1.036 -10.718 -12.357 1.00 98.38 102 LEU A CA 1
ATOM 843 C C . LEU A 1 102 ? 0.549 -11.967 -11.613 1.00 98.38 102 LEU A C 1
ATOM 845 O O . LEU A 1 102 ? -0.537 -11.951 -11.035 1.00 98.38 102 LEU A O 1
ATOM 849 N N . LEU A 1 103 ? 1.348 -13.038 -11.581 1.00 98.25 103 LEU A N 1
ATOM 850 C CA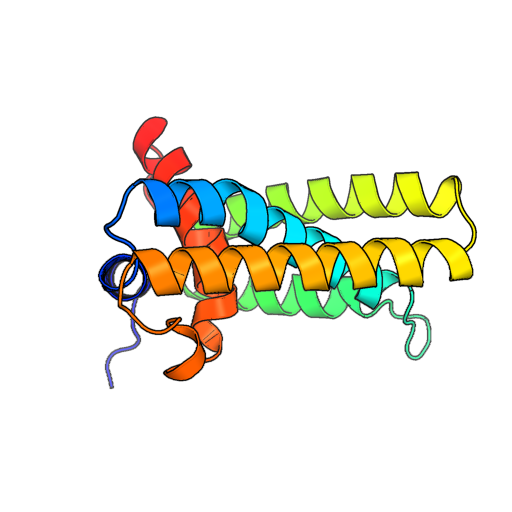 . LEU A 1 103 ? 0.984 -14.269 -10.879 1.00 98.25 103 LEU A CA 1
ATOM 851 C C . LEU A 1 103 ? 0.835 -14.018 -9.376 1.00 98.25 103 LEU A C 1
ATOM 853 O O . LEU A 1 103 ? -0.154 -14.431 -8.772 1.00 98.25 103 LEU A O 1
ATOM 857 N N . THR A 1 104 ? 1.785 -13.297 -8.780 1.00 98.44 104 THR A N 1
ATOM 858 C CA . THR A 1 104 ? 1.745 -12.954 -7.353 1.00 98.44 104 THR A CA 1
ATOM 859 C C . THR A 1 104 ? 0.551 -12.051 -7.032 1.00 98.44 104 THR A C 1
ATOM 861 O O . THR A 1 104 ? -0.128 -12.280 -6.032 1.00 98.44 104 THR A O 1
ATOM 864 N N . PHE A 1 105 ? 0.241 -11.080 -7.897 1.00 98.62 105 PHE A N 1
ATOM 865 C CA . PHE A 1 105 ? -0.930 -10.209 -7.774 1.00 98.62 105 PHE A CA 1
ATOM 866 C C . PHE A 1 105 ? -2.230 -11.023 -7.775 1.00 98.62 105 PHE A C 1
ATOM 868 O O . PHE A 1 105 ? -3.061 -10.859 -6.881 1.00 98.62 105 PHE A O 1
ATOM 875 N N . ILE A 1 106 ? -2.380 -11.955 -8.724 1.00 98.69 106 ILE A N 1
ATOM 876 C CA . ILE A 1 106 ? -3.551 -12.839 -8.815 1.00 98.69 106 ILE A CA 1
ATOM 877 C C . ILE A 1 106 ? -3.6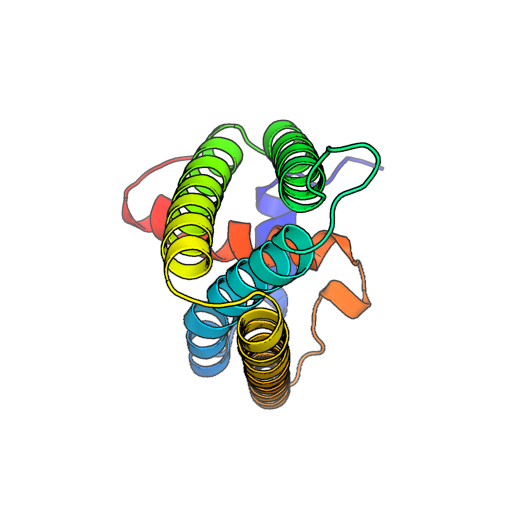71 -13.715 -7.563 1.00 98.69 106 ILE A C 1
ATOM 879 O O . ILE A 1 106 ? -4.740 -13.765 -6.957 1.00 98.69 106 ILE A O 1
ATOM 883 N N . ILE A 1 107 ? -2.588 -14.374 -7.138 1.00 98.75 107 ILE A N 1
ATOM 884 C CA . ILE A 1 107 ? -2.588 -15.237 -5.945 1.00 98.75 107 ILE A CA 1
ATOM 885 C C . ILE A 1 107 ? -2.960 -14.435 -4.692 1.00 98.75 107 ILE A C 1
ATOM 887 O O . ILE A 1 107 ? -3.769 -14.894 -3.883 1.00 98.75 107 ILE A O 1
ATOM 891 N N . ALA A 1 108 ? -2.412 -13.230 -4.531 1.00 98.62 108 ALA A N 1
ATOM 892 C CA . ALA A 1 108 ? -2.704 -12.385 -3.381 1.00 98.62 108 ALA A CA 1
ATOM 893 C C . ALA A 1 108 ? -4.171 -11.917 -3.368 1.00 98.62 108 ALA A C 1
ATOM 895 O O . ALA A 1 108 ? -4.803 -11.937 -2.310 1.00 98.62 108 ALA A O 1
ATOM 896 N N . TRP A 1 109 ? -4.746 -11.587 -4.530 1.00 98.56 109 TRP A N 1
ATOM 897 C CA . TRP A 1 109 ? -6.174 -11.280 -4.658 1.00 98.56 109 TRP A CA 1
ATOM 898 C C . TRP A 1 109 ? -7.073 -12.477 -4.355 1.00 98.56 109 TRP A C 1
ATOM 900 O O . TRP A 1 109 ? -8.041 -12.338 -3.607 1.00 98.56 109 TRP A O 1
ATOM 910 N N . VAL A 1 110 ? -6.738 -13.665 -4.869 1.00 98.62 110 VAL A N 1
ATOM 911 C CA . VAL A 1 110 ? -7.435 -14.912 -4.513 1.00 98.62 110 VAL A CA 1
ATOM 912 C C . VAL A 1 110 ? -7.397 -15.121 -2.998 1.00 98.62 110 VAL A C 1
ATOM 914 O O . VAL A 1 110 ? -8.430 -15.412 -2.395 1.00 98.62 110 VAL A O 1
ATOM 917 N N . GLY A 1 111 ? -6.242 -14.887 -2.369 1.00 98.50 111 GLY A N 1
ATOM 918 C CA . GLY A 1 111 ? -6.092 -14.884 -0.916 1.00 98.50 111 GLY A CA 1
ATOM 919 C C . GLY A 1 111 ? -7.055 -13.917 -0.222 1.00 98.50 111 GLY A C 1
ATOM 920 O O . GLY A 1 111 ? -7.804 -14.345 0.657 1.00 98.50 111 GLY A O 1
ATOM 921 N N . GLN A 1 112 ? -7.111 -12.646 -0.642 1.00 97.75 112 GLN A N 1
ATOM 922 C CA . GLN A 1 112 ? -8.065 -11.675 -0.084 1.00 97.75 112 GLN A CA 1
ATOM 923 C C . GLN A 1 112 ? -9.520 -12.128 -0.230 1.00 97.75 112 GLN A C 1
ATOM 925 O O . GLN A 1 112 ? -10.281 -12.038 0.734 1.00 97.75 112 GLN A O 1
ATOM 930 N N . PHE A 1 113 ? -9.916 -12.657 -1.392 1.00 98.25 113 PHE A N 1
ATOM 931 C CA . PHE A 1 113 ? -11.279 -13.153 -1.596 1.00 98.25 113 PHE A CA 1
ATOM 932 C C . PHE A 1 113 ? -11.605 -14.358 -0.710 1.00 98.25 113 PHE A C 1
ATOM 934 O O . PHE A 1 113 ? -12.717 -14.444 -0.189 1.00 98.25 113 PHE A O 1
ATOM 941 N N . ILE A 1 114 ? -10.644 -15.258 -0.475 1.00 98.50 114 ILE A N 1
ATOM 942 C CA . ILE A 1 114 ? -10.792 -16.343 0.506 1.00 98.50 114 ILE A CA 1
ATOM 943 C C . ILE A 1 114 ? -10.986 -15.761 1.911 1.00 98.50 114 ILE A C 1
ATOM 945 O O . ILE A 1 114 ? -11.892 -16.192 2.624 1.00 98.50 114 ILE A O 1
ATOM 949 N N . GLY A 1 115 ? -10.195 -14.754 2.294 1.00 98.31 115 GLY A N 1
ATOM 950 C CA . GLY A 1 115 ? -10.349 -14.050 3.569 1.00 98.31 115 GLY A CA 1
ATOM 951 C C . GLY A 1 115 ? -11.751 -13.467 3.753 1.00 98.31 115 GLY A C 1
ATOM 952 O O . GLY A 1 115 ? -12.391 -13.717 4.774 1.00 98.31 115 GLY A O 1
ATOM 953 N N . HIS A 1 116 ? -12.279 -12.791 2.734 1.00 98.06 116 HIS A N 1
ATOM 954 C CA . HIS A 1 116 ? -13.642 -12.253 2.746 1.00 98.06 116 HIS A CA 1
ATOM 955 C C . HIS A 1 116 ? -14.727 -13.332 2.752 1.00 98.06 116 HIS A C 1
ATOM 957 O O . HIS A 1 116 ? -15.748 -13.178 3.421 1.00 98.06 116 HIS A O 1
ATOM 963 N N . LYS A 1 117 ? -14.501 -14.465 2.080 1.00 97.94 117 LYS A N 1
ATOM 964 C CA . LYS A 1 117 ? -15.405 -15.617 2.166 1.00 97.94 117 LYS A CA 1
ATOM 965 C C . LYS A 1 117 ? -15.478 -16.172 3.592 1.00 97.94 117 LYS A C 1
ATOM 967 O O . LYS A 1 117 ? -16.561 -16.540 4.031 1.00 97.94 117 LYS A O 1
ATOM 972 N N . ILE A 1 118 ? -14.352 -16.211 4.308 1.00 98.00 118 ILE A N 1
ATOM 973 C CA . ILE A 1 118 ? -14.290 -16.617 5.724 1.00 98.00 118 ILE A CA 1
ATOM 974 C C . ILE A 1 118 ? -14.960 -15.572 6.630 1.00 98.00 118 ILE A C 1
ATOM 976 O O . ILE A 1 118 ? -15.597 -15.934 7.615 1.00 98.00 118 ILE A O 1
ATOM 980 N N . GLU A 1 119 ? -14.821 -14.284 6.312 1.00 97.94 119 GLU A N 1
ATOM 981 C CA . GLU A 1 119 ? -15.499 -13.198 7.029 1.00 97.94 119 GLU A CA 1
ATOM 982 C C . GLU A 1 119 ? -17.026 -13.238 6.850 1.00 97.94 119 GLU A C 1
ATOM 984 O O . GLU A 1 119 ? -17.761 -12.862 7.757 1.00 97.94 119 GLU A O 1
ATOM 989 N N . GLY A 1 120 ? -17.508 -13.679 5.684 1.00 97.44 120 GLY A N 1
ATOM 990 C CA . GLY A 1 120 ? -18.925 -13.625 5.314 1.00 97.44 120 GLY A CA 1
ATOM 991 C C . GLY A 1 120 ? -19.383 -12.248 4.817 1.00 97.44 120 GLY A C 1
ATOM 992 O O . GLY A 1 120 ? -20.570 -12.063 4.565 1.00 97.44 120 GLY A O 1
ATOM 993 N N . GLN A 1 121 ? -18.453 -11.302 4.643 1.00 95.81 121 GLN A N 1
ATOM 994 C CA . GLN A 1 121 ? -18.713 -9.945 4.160 1.00 95.81 121 GLN A CA 1
ATOM 995 C C . GLN A 1 121 ? -18.017 -9.690 2.826 1.00 95.81 121 GLN A C 1
ATOM 997 O O . GLN A 1 121 ? -16.892 -10.140 2.595 1.00 95.81 121 GLN A O 1
ATOM 1002 N N . LYS A 1 122 ? -18.671 -8.924 1.947 1.00 95.25 122 LYS A N 1
ATOM 1003 C CA . LYS A 1 122 ? -18.083 -8.519 0.664 1.00 95.25 122 LYS A CA 1
ATOM 1004 C C . LYS A 1 122 ? -16.894 -7.568 0.885 1.00 95.25 122 LYS A C 1
ATOM 1006 O O . LYS A 1 122 ? -16.918 -6.786 1.836 1.00 95.25 122 LYS A O 1
ATOM 1011 N N . PRO A 1 123 ? -15.877 -7.592 0.006 1.00 96.44 123 PRO A N 1
ATOM 1012 C CA . PRO A 1 123 ? -14.804 -6.605 0.039 1.00 96.44 123 PRO A CA 1
ATOM 1013 C C . PRO A 1 123 ? -15.317 -5.166 -0.071 1.00 96.44 123 PRO A C 1
ATOM 1015 O O . PRO A 1 123 ? -16.151 -4.867 -0.924 1.00 96.44 123 PRO A O 1
ATOM 1018 N N . SER A 1 124 ? -14.788 -4.256 0.750 1.00 95.12 124 SER A N 1
ATOM 1019 C CA . SER A 1 124 ? -15.303 -2.879 0.846 1.00 95.12 124 SER A CA 1
ATOM 1020 C C . SER A 1 124 ? -15.175 -2.089 -0.461 1.00 95.12 124 SER A C 1
ATOM 1022 O O . SER A 1 124 ? 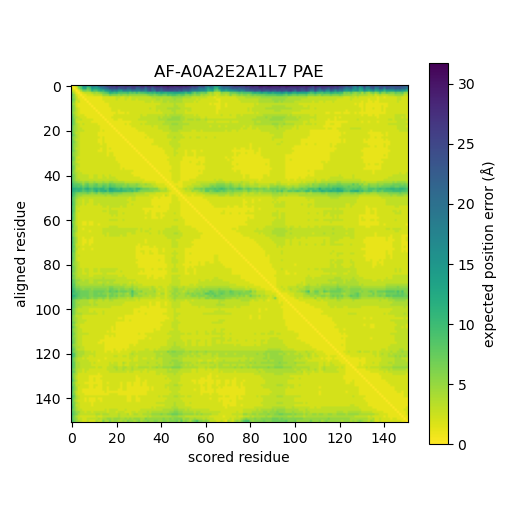-15.972 -1.193 -0.715 1.00 95.12 124 SER A O 1
ATOM 1024 N N . PHE A 1 125 ? -14.209 -2.428 -1.321 1.00 93.69 125 PHE A N 1
ATOM 1025 C CA . PHE A 1 125 ? -14.017 -1.731 -2.597 1.00 93.69 125 PHE A CA 1
ATOM 1026 C C . PHE A 1 125 ? -15.127 -1.987 -3.626 1.00 93.69 125 PHE A C 1
ATOM 1028 O O . PHE A 1 125 ? -15.192 -1.267 -4.619 1.00 93.69 125 PHE A O 1
ATOM 1035 N N . PHE A 1 126 ? -16.000 -2.978 -3.400 1.00 93.69 126 PHE A N 1
ATOM 1036 C CA . PHE A 1 126 ? -17.226 -3.122 -4.189 1.00 93.69 126 PHE A CA 1
ATOM 1037 C C . PHE A 1 126 ? -18.219 -1.982 -3.927 1.00 93.69 126 PHE A C 1
ATOM 1039 O O . PHE A 1 126 ? -19.008 -1.667 -4.812 1.00 93.69 126 PHE A O 1
ATOM 1046 N N . GLU A 1 127 ? -18.159 -1.359 -2.748 1.00 92.75 127 GLU A N 1
ATOM 1047 C CA . GLU A 1 127 ? -18.994 -0.208 -2.391 1.00 92.75 127 GLU A CA 1
ATOM 1048 C C . GLU A 1 127 ? -18.331 1.116 -2.805 1.00 92.75 127 GLU A C 1
ATOM 1050 O O . GLU A 1 127 ? -18.995 2.018 -3.309 1.00 92.75 127 GLU A O 1
ATOM 1055 N N . ASP A 1 128 ? -17.012 1.244 -2.607 1.00 94.81 128 ASP A N 1
ATOM 1056 C CA . ASP A 1 128 ? -16.240 2.433 -2.995 1.00 94.81 128 ASP A CA 1
ATOM 1057 C C . ASP A 1 128 ? -14.776 2.077 -3.296 1.00 94.81 128 ASP A C 1
ATOM 1059 O O . ASP A 1 128 ? -14.042 1.614 -2.419 1.00 94.81 128 ASP A O 1
ATOM 1063 N N . LEU A 1 129 ? -14.312 2.355 -4.520 1.00 95.00 129 LEU A N 1
ATOM 1064 C CA . LEU A 1 129 ? -12.940 2.072 -4.962 1.00 95.00 129 LEU A CA 1
ATOM 1065 C C . LEU A 1 129 ? -11.861 2.731 -4.089 1.00 95.00 129 LEU A C 1
ATOM 1067 O O . LEU A 1 129 ? -10.744 2.216 -4.015 1.00 95.00 129 LEU A O 1
ATOM 1071 N N . GLN A 1 130 ? -12.170 3.825 -3.382 1.00 96.31 130 GLN A N 1
ATOM 1072 C CA . GLN A 1 130 ? -11.233 4.451 -2.442 1.00 96.31 130 GLN A CA 1
ATOM 1073 C C . GLN A 1 130 ? -10.805 3.500 -1.321 1.00 96.31 130 GLN A C 1
ATOM 1075 O O . GLN A 1 130 ? -9.701 3.647 -0.796 1.00 96.31 130 GLN A O 1
ATOM 1080 N N . PHE A 1 131 ? -11.607 2.484 -0.987 1.00 97.00 131 PHE A N 1
ATOM 1081 C CA . PHE A 1 131 ? -11.219 1.486 0.006 1.00 97.00 131 PHE A CA 1
ATOM 1082 C C . PHE A 1 131 ? -9.987 0.660 -0.399 1.00 97.00 131 PHE A C 1
ATOM 1084 O O . PHE A 1 131 ? -9.320 0.124 0.485 1.00 97.00 131 PHE A O 1
ATOM 1091 N N . LEU A 1 132 ? -9.607 0.635 -1.685 1.00 96.94 132 LEU A N 1
ATOM 1092 C CA . LEU A 1 132 ? -8.312 0.092 -2.117 1.00 96.94 132 LEU A CA 1
ATOM 1093 C C . LEU A 1 132 ? -7.134 0.885 -1.529 1.00 96.94 132 LEU A C 1
ATOM 1095 O O . LEU A 1 132 ? -6.136 0.293 -1.130 1.00 96.94 132 LEU A O 1
ATOM 1099 N N . LEU A 1 133 ? -7.263 2.213 -1.423 1.00 97.56 133 LEU A N 1
ATOM 1100 C CA . LEU A 1 133 ? -6.270 3.076 -0.775 1.00 97.56 133 LEU A CA 1
ATOM 1101 C C . LEU A 1 133 ? -6.376 3.009 0.755 1.00 97.56 133 LEU A C 1
ATOM 1103 O O . LEU A 1 133 ? -5.373 3.182 1.449 1.00 97.56 133 LEU A O 1
ATOM 1107 N N . ILE A 1 134 ? -7.565 2.745 1.303 1.00 98.12 134 ILE A N 1
ATOM 1108 C CA . ILE A 1 134 ? -7.750 2.627 2.756 1.00 98.12 134 ILE A CA 1
ATOM 1109 C C . ILE A 1 134 ? -7.174 1.319 3.306 1.00 98.12 134 ILE A C 1
ATOM 1111 O O . ILE A 1 134 ? -6.630 1.344 4.404 1.00 98.12 134 ILE A O 1
ATOM 1115 N N . GLY A 1 135 ? -7.211 0.207 2.566 1.00 97.50 135 GLY A N 1
ATOM 1116 C CA . GLY A 1 135 ? -6.680 -1.086 3.024 1.00 97.50 135 GLY A CA 1
ATOM 1117 C C . GLY A 1 135 ? -5.238 -1.025 3.567 1.00 97.50 135 GLY A C 1
ATOM 1118 O O . GLY A 1 135 ? -5.012 -1.411 4.717 1.00 97.50 135 GLY A O 1
ATOM 1119 N N . PRO A 1 136 ? -4.255 -0.492 2.812 1.00 98.00 136 PRO A N 1
ATOM 1120 C CA . PRO A 1 136 ? -2.891 -0.293 3.309 1.00 98.00 136 PRO A CA 1
ATOM 1121 C C . PRO A 1 136 ? -2.812 0.638 4.530 1.00 98.00 136 PRO A C 1
ATOM 1123 O O . PRO A 1 136 ? -2.140 0.319 5.514 1.00 98.00 136 PRO A O 1
ATOM 1126 N N . ALA A 1 137 ? -3.544 1.757 4.513 1.00 98.06 137 ALA A N 1
ATOM 1127 C CA . ALA A 1 137 ? -3.576 2.708 5.626 1.00 98.06 137 ALA A CA 1
ATOM 1128 C C . ALA A 1 137 ? -4.174 2.090 6.903 1.00 98.06 137 ALA A C 1
ATOM 1130 O O . ALA A 1 137 ? -3.692 2.343 8.008 1.00 98.06 137 ALA A O 1
ATOM 1131 N N . TRP A 1 138 ? -5.179 1.226 6.759 1.00 98.44 138 TRP A N 1
ATOM 1132 C CA . TRP A 1 138 ? -5.792 0.471 7.845 1.00 98.44 138 TRP A CA 1
ATOM 1133 C C . TRP A 1 138 ? -4.785 -0.477 8.512 1.00 98.44 138 TRP A C 1
ATOM 1135 O O . TRP A 1 138 ? -4.771 -0.574 9.739 1.00 98.44 138 TRP A O 1
ATOM 1145 N N . LEU A 1 139 ? -3.867 -1.094 7.757 1.00 98.31 139 LEU A N 1
ATOM 1146 C CA . LEU A 1 139 ? -2.774 -1.886 8.341 1.00 98.31 139 LEU A CA 1
ATOM 1147 C C . LEU A 1 139 ? -1.779 -1.016 9.126 1.00 98.31 139 LEU A C 1
ATOM 1149 O O . LEU A 1 139 ? -1.461 -1.335 10.275 1.00 98.31 139 LEU A O 1
ATOM 1153 N N . ILE A 1 140 ? -1.342 0.115 8.556 1.00 97.75 140 ILE A N 1
ATOM 1154 C CA . ILE A 1 140 ? -0.465 1.078 9.255 1.00 97.75 140 ILE A CA 1
ATOM 1155 C C . ILE A 1 140 ? -1.108 1.557 10.558 1.00 97.75 140 ILE A C 1
ATOM 1157 O O . ILE A 1 140 ? -0.423 1.686 11.572 1.00 97.75 140 ILE A O 1
ATOM 1161 N N . SER A 1 141 ? -2.425 1.761 10.556 1.00 97.88 141 SER A N 1
ATOM 1162 C CA . SER A 1 141 ? -3.186 2.223 11.717 1.00 97.88 141 SER A CA 1
ATOM 1163 C C . SER A 1 141 ? -2.957 1.363 12.970 1.00 97.88 141 SER A C 1
ATOM 1165 O O . SER A 1 141 ? -2.842 1.895 14.079 1.00 97.88 141 SER A O 1
ATOM 1167 N N . PHE A 1 142 ? -2.802 0.043 12.806 1.00 97.69 142 PHE A N 1
ATOM 1168 C CA . PHE A 1 142 ? -2.487 -0.873 13.905 1.00 97.69 142 PHE A CA 1
ATOM 1169 C C . PHE A 1 142 ? -1.046 -0.728 14.386 1.00 97.69 142 PHE A C 1
ATOM 1171 O O . PHE A 1 142 ? -0.804 -0.805 15.591 1.00 97.69 142 PHE A O 1
ATOM 1178 N N . ILE A 1 143 ? -0.098 -0.511 13.467 1.00 97.88 143 ILE A N 1
ATOM 1179 C CA . ILE A 1 143 ? 1.305 -0.242 13.809 1.00 97.88 143 ILE A CA 1
ATOM 1180 C C . ILE A 1 143 ? 1.365 1.032 14.644 1.00 97.88 143 ILE A C 1
ATOM 1182 O O . ILE A 1 143 ? 1.903 1.012 15.746 1.00 97.88 143 ILE A O 1
ATOM 1186 N N . TYR A 1 144 ? 0.737 2.105 14.163 1.00 98.06 144 TYR A N 1
ATOM 1187 C CA . TYR A 1 144 ? 0.698 3.404 14.829 1.00 98.06 144 TYR A CA 1
ATOM 1188 C C . TYR A 1 144 ? 0.053 3.322 16.203 1.00 98.06 144 TYR A C 1
ATOM 1190 O O . TYR A 1 144 ? 0.643 3.789 17.175 1.00 98.06 144 TYR A O 1
ATOM 1198 N N . LYS A 1 145 ? -1.084 2.628 16.318 1.00 97.00 145 LYS A N 1
ATOM 1199 C CA . LYS A 1 145 ? -1.720 2.369 17.613 1.00 97.00 145 LYS A CA 1
ATOM 1200 C C . LYS A 1 145 ? -0.795 1.613 18.571 1.00 97.00 145 LYS A C 1
ATOM 1202 O O . LYS A 1 145 ? -0.773 1.930 19.756 1.00 97.00 145 LYS A O 1
ATOM 1207 N N . LYS A 1 146 ? -0.027 0.636 18.077 1.00 97.19 146 LYS A N 1
ATOM 1208 C CA . LYS A 1 146 ? 0.907 -0.157 18.891 1.00 97.19 146 LYS A CA 1
ATOM 1209 C C . LYS A 1 146 ? 2.106 0.660 19.384 1.00 97.19 146 LYS A C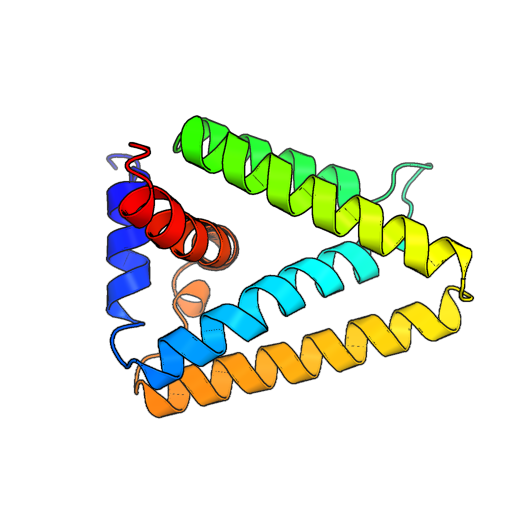 1
ATOM 1211 O O . LYS A 1 146 ? 2.563 0.414 20.494 1.00 97.19 146 LYS A O 1
ATOM 1216 N N . ILE A 1 147 ? 2.604 1.607 18.585 1.00 97.38 147 ILE A N 1
ATOM 1217 C CA . ILE A 1 147 ? 3.780 2.436 18.919 1.00 97.38 147 ILE A CA 1
ATOM 1218 C C . ILE A 1 147 ? 3.427 3.844 19.431 1.00 97.38 147 ILE A C 1
ATOM 1220 O O . ILE A 1 147 ? 4.322 4.637 19.698 1.00 97.38 147 ILE A O 1
ATOM 1224 N N . GLY A 1 148 ? 2.138 4.164 19.579 1.00 96.88 148 GLY A N 1
ATOM 1225 C CA . GLY A 1 148 ? 1.661 5.422 20.162 1.00 96.88 148 GLY A CA 1
ATOM 1226 C C . GLY A 1 148 ? 1.628 6.632 19.219 1.00 96.88 148 GLY A C 1
ATOM 1227 O O . GLY A 1 148 ? 1.496 7.758 19.696 1.00 96.88 148 GLY A O 1
ATOM 1228 N N . ILE A 1 149 ? 1.718 6.438 17.898 1.00 96.62 149 ILE A N 1
ATOM 1229 C CA . ILE A 1 149 ? 1.580 7.530 16.921 1.00 96.62 149 ILE A CA 1
ATOM 1230 C C . ILE A 1 149 ? 0.096 7.857 16.726 1.00 96.62 149 ILE A C 1
ATOM 1232 O O . ILE A 1 149 ? -0.704 6.990 16.371 1.00 96.62 149 ILE A O 1
ATOM 1236 N N . LYS A 1 150 ? -0.264 9.125 16.940 1.00 94.88 150 LYS A N 1
ATOM 1237 C CA . LYS A 1 150 ? -1.591 9.671 16.622 1.00 94.88 150 LYS A CA 1
ATOM 1238 C C . LYS A 1 150 ? -1.621 10.108 15.161 1.00 94.88 150 LYS A C 1
ATOM 1240 O O . LYS A 1 150 ? -0.611 10.598 14.659 1.00 94.88 150 LYS A O 1
ATOM 1245 N N . TYR A 1 151 ? -2.756 9.930 14.500 1.00 91.50 151 TYR A N 1
ATOM 1246 C CA . TYR A 1 151 ? -2.941 10.205 13.081 1.00 91.50 151 TYR A CA 1
ATOM 1247 C C . TYR A 1 151 ? -4.361 10.658 12.796 1.00 91.50 151 TYR A C 1
ATOM 1249 O O . TYR A 1 151 ? -5.232 10.318 13.623 1.00 91.50 151 TYR A O 1
#

pLDDT: mean 96.1, std 6.15, range [44.78, 98.75]

Sequence (151 aa):
MLKRDIHQWISDYGVSHQNPINKKIHWICVPLIMFTLLGLLSLVKIYNVNLTYLIIAFALLFYLRLSIPISIGMFIISAAQLGFIFYIEMLFLDIHLIYIYLLTFIIAWVGQFIGHKIEGQKPSFFEDLQFLLIGPAWLISFIYKKIGIKY